Protein AF-A0A2N0M321-F1 (afdb_monomer_lite)

Radius of gyration: 11.75 Å; chains: 1; bounding box: 24×26×32 Å

Sequence (75 aa):
MAHELFHAFGAVAPCATNYASDHAAHVDDDPNDLMYSGGRFGIPIELDERRDDYFDHKIPGCVDTADSLYLEPRC

Foldseek 3Di:
DVLVVLVVLPAFFPLFPQQDPVQHRAGDDALLESRHPDPHRDPPRDHCVVQRTAAPHDRPPGHHSVPGCVNDVDD

Structure (mmCIF, N/CA/C/O backbone):
data_AF-A0A2N0M321-F1
#
_entry.id   AF-A0A2N0M321-F1
#
loop_
_atom_site.group_PDB
_atom_site.id
_atom_site.type_symbol
_atom_site.label_atom_id
_atom_site.label_alt_id
_atom_site.label_comp_id
_atom_site.label_asym_id
_atom_site.label_entity_id
_atom_site.label_seq_id
_atom_site.pdbx_PDB_ins_code
_atom_site.Cartn_x
_atom_site.Cartn_y
_atom_site.Cartn_z
_atom_site.occupancy
_atom_site.B_iso_or_equiv
_atom_site.auth_seq_id
_atom_site.auth_comp_id
_atom_site.auth_asym_id
_atom_site.auth_atom_id
_atom_site.pdbx_PDB_model_num
ATOM 1 N N . MET A 1 1 ? -5.878 -8.974 -10.480 1.00 81.88 1 MET A N 1
ATOM 2 C CA . MET A 1 1 ? -6.904 -9.416 -9.506 1.00 81.88 1 MET A CA 1
ATOM 3 C C . MET A 1 1 ? -6.535 -9.009 -8.088 1.00 81.88 1 MET A C 1
ATOM 5 O O . MET A 1 1 ? -7.311 -8.269 -7.513 1.00 81.88 1 MET A O 1
ATOM 9 N N . ALA A 1 2 ? -5.389 -9.433 -7.534 1.00 92.50 2 ALA A N 1
ATOM 10 C CA . ALA A 1 2 ? -4.971 -9.015 -6.186 1.00 92.50 2 ALA A CA 1
ATOM 11 C C . ALA A 1 2 ? -4.867 -7.482 -6.040 1.00 92.50 2 ALA A C 1
ATOM 13 O O . ALA A 1 2 ? -5.454 -6.942 -5.118 1.00 92.50 2 ALA A O 1
ATOM 14 N N . HIS A 1 3 ? -4.247 -6.797 -7.007 1.00 95.38 3 HIS A N 1
ATOM 15 C CA . HIS A 1 3 ? -4.163 -5.328 -7.078 1.00 95.38 3 HIS A CA 1
ATOM 16 C C . HIS A 1 3 ? -5.519 -4.631 -6.835 1.00 95.38 3 HIS A C 1
ATOM 18 O O . HIS A 1 3 ? -5.699 -3.880 -5.886 1.00 95.38 3 HIS A O 1
ATOM 24 N N . GLU A 1 4 ? -6.534 -4.994 -7.620 1.00 95.19 4 GLU A N 1
ATOM 25 C CA . GLU A 1 4 ? 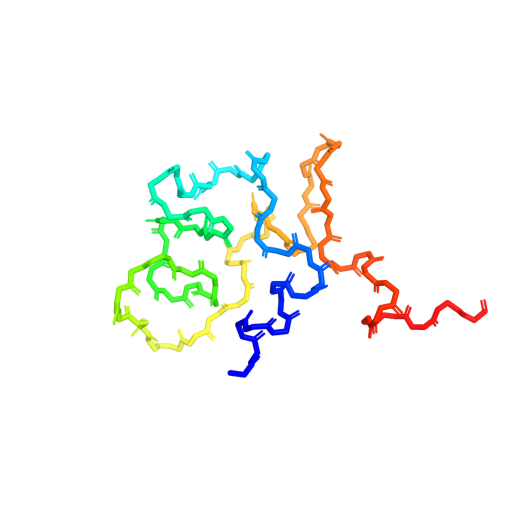-7.880 -4.415 -7.495 1.00 95.19 4 GLU A CA 1
ATOM 26 C C . GLU A 1 4 ? -8.594 -4.784 -6.184 1.00 95.19 4 GLU A C 1
ATOM 28 O O . GLU A 1 4 ? -9.419 -4.024 -5.679 1.00 95.19 4 GLU A O 1
ATOM 33 N N . LEU A 1 5 ? -8.306 -5.960 -5.614 1.00 94.19 5 LEU A N 1
ATOM 34 C CA . LEU A 1 5 ? -8.831 -6.332 -4.297 1.00 94.19 5 LEU A CA 1
ATOM 35 C C . LEU A 1 5 ? -8.233 -5.446 -3.204 1.00 94.19 5 LEU A C 1
ATOM 37 O O . LEU A 1 5 ? -8.957 -5.020 -2.312 1.00 94.19 5 LEU A O 1
ATOM 41 N N . PHE A 1 6 ? -6.948 -5.116 -3.305 1.00 95.06 6 PHE A N 1
ATOM 42 C CA . PHE A 1 6 ? -6.292 -4.196 -2.383 1.00 95.06 6 PHE A CA 1
ATOM 43 C C . PHE A 1 6 ? -6.865 -2.778 -2.480 1.00 95.06 6 PHE A C 1
ATOM 45 O O . PHE A 1 6 ? -7.120 -2.174 -1.437 1.00 95.06 6 PHE A O 1
ATOM 52 N N . HIS A 1 7 ? -7.232 -2.307 -3.678 1.00 95.44 7 HIS A N 1
ATOM 53 C CA . HIS A 1 7 ? -8.053 -1.096 -3.809 1.00 95.44 7 HIS A CA 1
ATOM 54 C C . HIS A 1 7 ? -9.372 -1.186 -3.038 1.00 95.44 7 HIS A C 1
ATOM 56 O O . HIS A 1 7 ? -9.726 -0.269 -2.296 1.00 95.44 7 HIS A O 1
ATOM 62 N N . ALA A 1 8 ? -10.097 -2.301 -3.160 1.00 92.38 8 ALA A N 1
ATOM 63 C CA . ALA A 1 8 ? -11.349 -2.498 -2.430 1.00 92.38 8 ALA A CA 1
ATOM 64 C C . ALA A 1 8 ? -11.151 -2.571 -0.904 1.00 92.38 8 ALA A C 1
ATOM 66 O O . ALA A 1 8 ? -12.066 -2.235 -0.149 1.00 92.38 8 ALA A O 1
ATOM 67 N N . PHE A 1 9 ? -9.973 -2.999 -0.447 1.00 92.44 9 PHE A N 1
ATOM 68 C CA . PHE A 1 9 ? -9.629 -3.091 0.970 1.00 92.44 9 PHE A CA 1
ATOM 69 C C . PHE A 1 9 ? -9.084 -1.787 1.561 1.00 92.44 9 PHE A C 1
ATOM 71 O O . PHE A 1 9 ? -8.987 -1.702 2.783 1.00 92.44 9 PHE A O 1
ATOM 78 N N . GLY A 1 10 ? -8.821 -0.769 0.734 1.00 91.12 10 GLY A N 1
ATOM 79 C CA . GLY A 1 10 ? -8.431 0.573 1.174 1.00 91.12 10 GLY A CA 1
ATOM 80 C C . GLY A 1 10 ? -7.036 1.029 0.740 1.00 91.12 10 GLY A C 1
ATOM 81 O O . GLY A 1 10 ? -6.664 2.157 1.060 1.00 91.12 10 GLY A O 1
ATOM 82 N N . ALA A 1 11 ? -6.284 0.210 -0.001 1.00 95.06 11 ALA A N 1
ATOM 83 C CA . ALA A 1 11 ? -4.971 0.580 -0.518 1.00 95.06 11 ALA A CA 1
ATOM 84 C C . ALA A 1 11 ? -5.068 1.416 -1.813 1.00 95.06 11 ALA A C 1
ATOM 86 O O . ALA A 1 11 ? -5.877 1.142 -2.696 1.00 95.06 11 ALA A O 1
ATOM 87 N N . VAL A 1 12 ? -4.232 2.419 -2.040 1.00 96.81 12 VAL A N 1
ATOM 88 C CA . VAL A 1 12 ? -3.269 3.044 -1.123 1.00 96.81 12 VAL A CA 1
ATOM 89 C C . VAL A 1 12 ? -3.886 4.332 -0.577 1.00 96.81 12 VAL A C 1
ATOM 91 O O . VAL A 1 12 ? -4.424 5.144 -1.334 1.00 96.81 12 VAL A O 1
ATOM 94 N N . ALA A 1 13 ? -3.827 4.548 0.735 1.00 95.69 13 ALA A N 1
ATOM 95 C CA . ALA A 1 13 ? -4.335 5.781 1.324 1.00 95.69 13 ALA A CA 1
ATOM 96 C C . ALA A 1 13 ? -3.384 6.969 1.030 1.00 95.69 13 ALA A C 1
ATOM 98 O O . ALA A 1 13 ? -2.170 6.784 1.041 1.00 95.69 13 ALA A O 1
ATOM 99 N N . PRO A 1 14 ? -3.879 8.217 0.862 1.00 95.94 14 PRO A N 1
ATOM 100 C CA . PRO A 1 14 ? -3.039 9.396 0.576 1.00 95.94 14 PRO A CA 1
ATOM 101 C C . PRO A 1 14 ? -1.978 9.755 1.629 1.00 95.94 14 PRO A C 1
ATOM 103 O O . PRO A 1 14 ? -1.195 10.675 1.425 1.00 95.94 14 PRO A O 1
ATOM 106 N N . CYS A 1 15 ? -2.012 9.094 2.784 1.00 95.88 15 CYS A N 1
ATOM 107 C CA . CYS A 1 15 ? -1.062 9.251 3.880 1.00 95.88 15 CYS A CA 1
ATOM 108 C C . CYS A 1 15 ? 0.122 8.276 3.818 1.00 95.88 15 CYS A C 1
ATOM 110 O O . CYS A 1 15 ? 1.001 8.381 4.673 1.00 95.88 15 CYS A O 1
ATOM 112 N N . ALA A 1 16 ? 0.131 7.345 2.859 1.00 96.75 16 ALA A N 1
ATOM 113 C CA . ALA A 1 16 ? 1.251 6.444 2.611 1.00 96.75 16 ALA A CA 1
ATOM 114 C C . ALA A 1 16 ? 2.532 7.225 2.277 1.00 96.75 16 ALA A C 1
ATOM 116 O O . ALA A 1 16 ? 2.472 8.343 1.753 1.00 96.75 16 ALA A O 1
ATOM 117 N N . THR A 1 17 ? 3.688 6.643 2.593 1.00 96.31 17 THR A N 1
ATOM 118 C CA . THR A 1 17 ? 4.993 7.305 2.471 1.00 96.31 17 THR A CA 1
ATOM 119 C C . THR A 1 17 ? 5.332 7.610 1.013 1.00 96.31 17 THR A C 1
ATOM 121 O O . THR A 1 17 ? 5.769 8.721 0.706 1.00 96.31 17 THR A O 1
ATOM 124 N N . ASN A 1 18 ? 5.072 6.652 0.125 1.00 96.75 18 ASN A N 1
ATOM 125 C CA . ASN A 1 18 ? 5.398 6.687 -1.298 1.00 96.75 18 ASN A CA 1
ATOM 126 C C . ASN A 1 18 ? 4.151 6.880 -2.173 1.00 96.75 18 ASN A C 1
ATOM 128 O O . ASN A 1 18 ? 4.087 6.400 -3.302 1.00 96.75 18 ASN A O 1
ATOM 132 N N . TYR A 1 19 ? 3.123 7.561 -1.654 1.00 97.12 19 TYR A N 1
ATOM 133 C CA . TYR A 1 19 ? 1.878 7.791 -2.386 1.00 97.12 19 TYR A CA 1
ATOM 134 C C . TYR A 1 19 ? 2.116 8.531 -3.714 1.00 97.12 19 TYR A C 1
ATOM 136 O O . TYR A 1 19 ? 2.540 9.693 -3.737 1.00 97.12 19 TYR A O 1
ATOM 144 N N . ALA A 1 20 ? 1.734 7.896 -4.822 1.00 96.38 20 ALA A N 1
ATOM 145 C CA . ALA A 1 20 ? 1.854 8.446 -6.165 1.00 96.38 20 ALA A CA 1
ATOM 146 C C . ALA A 1 20 ? 0.816 9.560 -6.389 1.00 96.38 20 ALA A C 1
ATOM 148 O O . ALA A 1 20 ? -0.353 9.330 -6.704 1.00 96.38 20 ALA A O 1
ATOM 149 N N . SER A 1 21 ? 1.235 10.815 -6.217 1.00 90.00 21 SER A N 1
ATOM 150 C CA . SER A 1 21 ? 0.331 11.974 -6.309 1.00 90.00 21 SER A CA 1
ATOM 151 C C . SER A 1 21 ? -0.306 12.187 -7.695 1.00 90.00 21 SER A C 1
ATOM 153 O O . SER A 1 21 ? -1.367 12.808 -7.789 1.00 90.00 21 SER A O 1
ATOM 155 N N . ASP A 1 22 ? 0.310 11.668 -8.759 1.00 92.50 22 ASP A N 1
ATOM 156 C CA . ASP A 1 22 ? -0.177 11.723 -10.141 1.00 92.50 22 ASP A CA 1
ATOM 157 C C . ASP A 1 22 ? -1.025 10.498 -10.542 1.00 92.50 22 ASP A C 1
ATOM 159 O O . ASP A 1 22 ? -1.783 10.572 -11.512 1.00 92.50 22 ASP A O 1
ATOM 163 N N . HIS A 1 23 ? -0.972 9.416 -9.758 1.00 91.12 23 HIS A N 1
ATOM 164 C CA . HIS A 1 23 ? -1.742 8.183 -9.925 1.00 91.12 23 HIS A CA 1
ATOM 165 C C . HIS A 1 23 ? -2.375 7.798 -8.589 1.00 91.12 23 HIS A C 1
ATOM 167 O O . HIS A 1 23 ? -1.854 6.983 -7.832 1.00 91.12 23 HIS A O 1
ATOM 173 N N . ALA A 1 24 ? -3.525 8.405 -8.293 1.00 92.12 24 ALA A N 1
ATOM 174 C CA . ALA A 1 24 ? -4.190 8.216 -7.010 1.00 92.12 24 ALA A CA 1
ATOM 175 C C . ALA A 1 24 ? -4.383 6.730 -6.653 1.00 92.12 24 ALA A C 1
ATOM 177 O O . ALA A 1 24 ? -4.661 5.902 -7.522 1.00 92.12 24 ALA A O 1
ATOM 178 N N . ALA A 1 25 ? -4.278 6.429 -5.358 1.00 95.31 25 ALA A N 1
ATOM 179 C CA . ALA A 1 25 ? -4.364 5.084 -4.785 1.00 95.31 25 ALA A CA 1
ATOM 180 C C . ALA A 1 25 ? -3.234 4.103 -5.166 1.00 95.31 25 ALA A C 1
ATOM 182 O O . ALA A 1 25 ? -3.426 2.900 -5.015 1.00 95.31 25 ALA A O 1
ATOM 183 N N . HIS A 1 26 ? -2.069 4.598 -5.593 1.00 97.75 26 HIS A N 1
ATOM 184 C CA . HIS A 1 26 ? -0.886 3.793 -5.927 1.00 97.75 26 HIS A CA 1
ATOM 185 C C . HIS A 1 26 ? 0.377 4.296 -5.209 1.00 97.75 26 HIS A C 1
ATOM 187 O O . HIS A 1 26 ? 0.363 5.381 -4.621 1.00 97.75 26 HIS A O 1
ATOM 193 N N . VAL A 1 27 ? 1.465 3.525 -5.303 1.00 97.25 27 VAL A N 1
ATOM 194 C CA . VAL A 1 27 ? 2.831 3.918 -4.904 1.00 97.25 27 VAL A CA 1
ATOM 195 C C . VAL A 1 27 ? 3.752 4.095 -6.119 1.00 97.25 27 VAL A C 1
ATOM 197 O O . VAL A 1 27 ? 3.429 3.625 -7.215 1.00 97.25 27 VAL A O 1
ATOM 200 N N . ASP A 1 28 ? 4.872 4.805 -5.981 1.00 95.56 28 ASP A N 1
ATOM 201 C CA . ASP A 1 28 ? 5.800 5.087 -7.093 1.00 95.56 28 ASP A CA 1
ATOM 202 C C . ASP A 1 28 ? 7.282 4.750 -6.837 1.00 95.56 28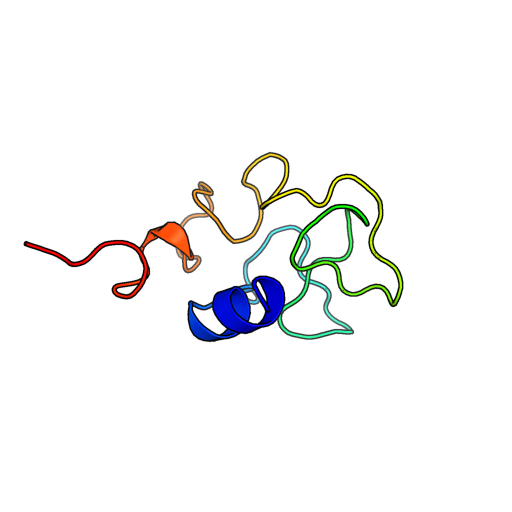 ASP A C 1
ATOM 204 O O . ASP A 1 28 ? 8.115 4.985 -7.721 1.00 95.56 28 ASP A O 1
ATOM 208 N N . ASP A 1 29 ? 7.620 4.138 -5.701 1.00 95.31 29 ASP A N 1
ATOM 209 C CA . ASP A 1 29 ? 9.005 3.889 -5.288 1.00 95.31 29 ASP A CA 1
ATOM 210 C C . ASP A 1 29 ? 9.570 2.527 -5.730 1.00 95.31 29 ASP A C 1
ATOM 212 O O . ASP A 1 29 ? 10.742 2.469 -6.116 1.00 95.31 29 ASP A O 1
ATOM 216 N N . ASP A 1 30 ? 8.761 1.459 -5.745 1.00 95.44 30 ASP A N 1
ATOM 217 C CA . ASP A 1 30 ? 9.185 0.118 -6.176 1.00 95.44 30 ASP A CA 1
ATOM 218 C C . ASP A 1 30 ? 8.310 -0.473 -7.305 1.00 95.44 30 ASP A C 1
ATOM 220 O O . ASP A 1 30 ? 7.118 -0.721 -7.110 1.00 95.44 30 ASP A O 1
ATOM 224 N N . PRO A 1 31 ? 8.879 -0.786 -8.491 1.00 96.19 31 PRO A N 1
ATOM 225 C CA . PRO A 1 31 ? 8.154 -1.464 -9.565 1.00 96.19 31 PRO A CA 1
ATOM 226 C C . PRO A 1 31 ? 7.696 -2.896 -9.254 1.00 96.19 31 PRO A C 1
ATOM 228 O O . PRO A 1 31 ? 6.896 -3.443 -10.022 1.00 96.19 31 PRO A O 1
ATOM 231 N N . ASN A 1 32 ? 8.214 -3.538 -8.207 1.00 96.75 32 ASN A N 1
ATOM 232 C CA . ASN A 1 32 ? 7.742 -4.851 -7.767 1.00 96.75 32 ASN A CA 1
ATOM 233 C C . ASN A 1 32 ? 6.541 -4.763 -6.816 1.00 96.75 32 ASN A C 1
ATOM 235 O O . ASN A 1 32 ? 5.892 -5.790 -6.603 1.00 96.75 32 ASN A O 1
ATOM 239 N N . ASP A 1 33 ? 6.209 -3.581 -6.288 1.00 97.06 33 ASP A N 1
ATOM 240 C CA . ASP A 1 33 ? 5.083 -3.427 -5.373 1.00 97.06 33 ASP A CA 1
ATOM 241 C C . ASP A 1 33 ? 3.754 -3.742 -6.073 1.00 97.06 33 ASP A C 1
ATOM 243 O O . ASP A 1 33 ? 3.478 -3.300 -7.196 1.00 97.06 33 ASP A O 1
ATOM 247 N N . LEU A 1 34 ? 2.895 -4.506 -5.395 1.00 96.69 34 LEU A N 1
ATOM 248 C CA . LEU A 1 34 ? 1.559 -4.840 -5.868 1.00 96.69 34 LEU A CA 1
ATOM 249 C C . LEU A 1 34 ? 0.757 -3.603 -6.290 1.00 96.69 34 LEU A C 1
ATOM 251 O O . LEU A 1 34 ? -0.001 -3.715 -7.249 1.00 96.69 34 LEU A O 1
ATOM 255 N N . MET A 1 35 ? 0.912 -2.464 -5.613 1.00 97.31 35 MET A N 1
ATOM 256 C CA . MET A 1 35 ? 0.189 -1.209 -5.846 1.00 97.31 35 MET A CA 1
ATOM 257 C C . MET A 1 35 ? 1.006 -0.171 -6.626 1.00 97.31 35 MET A C 1
ATOM 259 O O . MET A 1 35 ? 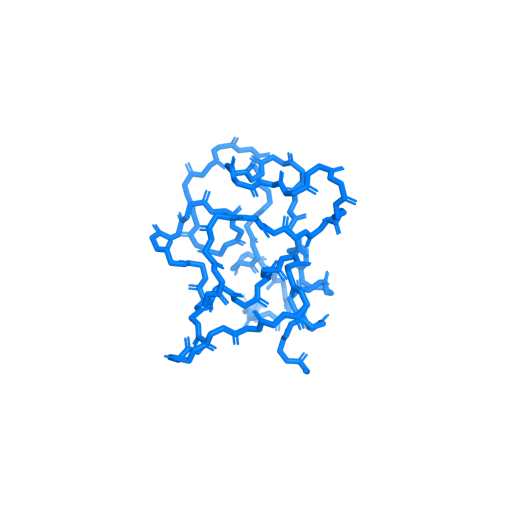0.669 1.014 -6.612 1.00 97.31 35 MET A O 1
ATOM 263 N N . TYR A 1 36 ? 2.058 -0.592 -7.329 1.00 97.31 36 TYR A N 1
ATOM 264 C CA . TYR A 1 36 ? 2.871 0.302 -8.146 1.00 97.31 36 TYR A CA 1
ATOM 265 C C . TYR A 1 36 ? 2.056 1.003 -9.247 1.00 97.31 36 TYR A C 1
ATOM 267 O O . TYR A 1 36 ? 1.271 0.383 -9.966 1.00 97.31 36 TYR A O 1
ATOM 275 N N . SER A 1 37 ? 2.270 2.308 -9.400 1.00 96.44 37 SER A N 1
ATOM 276 C CA . SER A 1 37 ? 1.587 3.190 -10.360 1.00 96.44 37 SER A CA 1
ATOM 277 C C . SER A 1 37 ? 2.053 3.021 -11.810 1.00 96.44 37 SER A C 1
ATOM 279 O O . SER A 1 37 ? 1.383 3.464 -12.747 1.00 96.44 37 SER A O 1
ATOM 281 N N . GLY A 1 38 ? 3.215 2.403 -12.028 1.00 92.44 38 GLY A N 1
ATOM 282 C CA . GLY A 1 38 ? 3.803 2.284 -13.356 1.00 92.44 38 GLY A CA 1
ATOM 283 C C . GLY A 1 38 ? 3.145 1.214 -14.228 1.00 92.44 38 GLY A C 1
ATOM 284 O O . GLY A 1 38 ? 2.655 0.185 -13.776 1.00 92.44 38 GLY A O 1
ATOM 285 N N . GLY A 1 39 ? 3.212 1.407 -15.547 1.00 88.00 39 GLY A N 1
ATOM 286 C CA . GLY A 1 39 ? 2.570 0.511 -16.5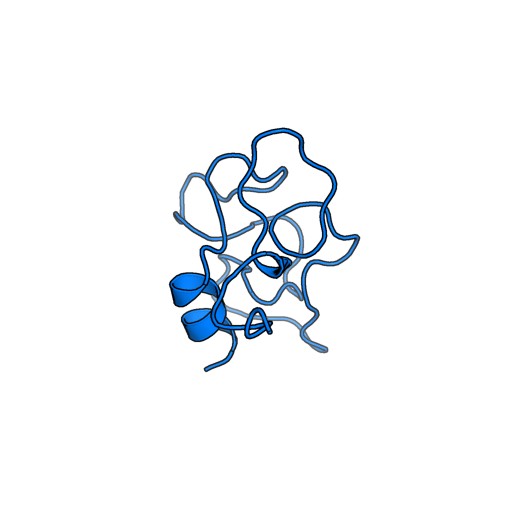20 1.00 88.00 39 GLY A CA 1
ATOM 287 C C . GLY A 1 39 ? 3.209 -0.878 -16.687 1.00 88.00 39 GLY A C 1
ATOM 288 O O . GLY A 1 39 ? 2.784 -1.637 -17.560 1.00 88.00 39 GLY A O 1
ATOM 289 N N . ARG A 1 40 ? 4.261 -1.208 -15.927 1.00 89.88 40 ARG A N 1
ATOM 290 C CA . ARG A 1 40 ? 4.922 -2.521 -15.937 1.00 89.88 40 ARG A CA 1
ATOM 291 C C . ARG A 1 40 ? 5.382 -2.887 -14.531 1.00 89.88 40 ARG A C 1
ATOM 293 O O . ARG A 1 40 ? 6.266 -2.223 -14.003 1.00 89.88 40 ARG A O 1
ATOM 300 N N . PHE A 1 41 ? 4.842 -3.983 -14.009 1.00 90.62 41 PHE A N 1
ATOM 301 C CA . PHE A 1 41 ? 5.338 -4.614 -12.790 1.00 90.62 41 PHE A CA 1
ATOM 302 C C . PHE A 1 41 ? 6.655 -5.342 -13.051 1.00 90.62 41 PHE A C 1
ATOM 304 O O . PHE A 1 41 ? 6.861 -5.915 -14.132 1.00 90.62 41 PHE A O 1
ATOM 311 N N . GLY A 1 42 ? 7.528 -5.342 -12.053 1.00 91.19 42 GLY A N 1
ATOM 312 C CA . GLY A 1 42 ? 8.662 -6.248 -12.014 1.00 91.19 42 GLY A CA 1
ATOM 313 C C . GLY A 1 42 ? 8.273 -7.649 -11.521 1.00 91.19 42 GLY A C 1
ATOM 314 O O . GLY A 1 42 ? 7.095 -8.002 -11.418 1.00 91.19 42 GLY A O 1
ATOM 315 N N . ILE A 1 43 ? 9.279 -8.513 -11.362 1.00 91.62 43 ILE A N 1
ATOM 316 C CA . ILE A 1 43 ? 9.106 -9.928 -11.010 1.00 91.62 43 ILE A CA 1
ATOM 317 C C . ILE A 1 43 ? 10.205 -10.305 -10.001 1.00 91.62 43 ILE A C 1
ATOM 319 O O . ILE A 1 43 ? 11.383 -10.180 -10.350 1.00 91.62 43 ILE A O 1
ATOM 323 N N . PRO A 1 44 ? 9.861 -10.847 -8.818 1.00 92.81 44 PRO A N 1
AT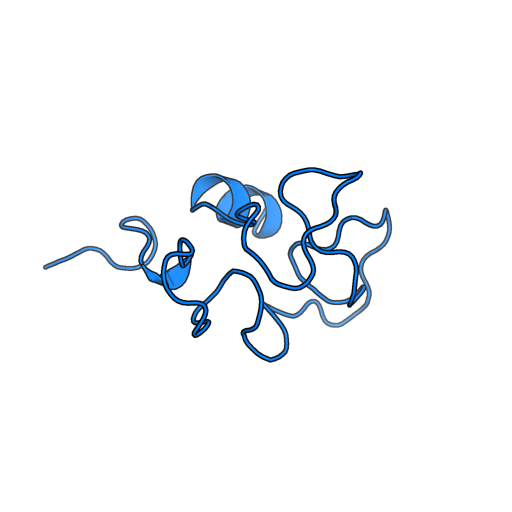OM 324 C CA . PRO A 1 44 ? 8.505 -11.169 -8.360 1.00 92.81 44 PRO A CA 1
ATOM 325 C C . PRO A 1 44 ? 7.676 -9.918 -8.028 1.00 92.81 44 PRO A C 1
ATOM 327 O O . PRO A 1 44 ? 8.227 -8.844 -7.848 1.00 92.81 44 PRO A O 1
ATOM 330 N N . ILE A 1 45 ? 6.351 -10.078 -7.975 1.00 95.12 45 ILE A N 1
ATOM 331 C CA . ILE A 1 45 ? 5.467 -9.067 -7.380 1.00 95.12 45 ILE A CA 1
ATOM 332 C C . ILE A 1 45 ? 5.483 -9.283 -5.868 1.00 95.12 45 ILE A C 1
ATOM 334 O O . ILE A 1 45 ? 5.310 -10.421 -5.414 1.00 95.12 45 ILE A O 1
ATOM 338 N N . GLU A 1 46 ? 5.662 -8.206 -5.118 1.00 95.88 46 GLU A N 1
ATOM 339 C CA . GLU A 1 46 ? 5.768 -8.190 -3.663 1.00 95.88 46 GLU A CA 1
ATOM 340 C C . GLU A 1 46 ? 4.634 -7.362 -3.049 1.00 95.88 46 GLU A C 1
ATOM 342 O O . GLU A 1 46 ? 3.999 -6.545 -3.713 1.00 95.88 46 GLU A O 1
ATOM 347 N N . LEU A 1 47 ? 4.308 -7.647 -1.790 1.00 95.81 47 LEU A N 1
ATOM 348 C CA . LEU A 1 47 ? 3.250 -6.951 -1.065 1.00 95.81 47 LEU A CA 1
ATOM 349 C C . LEU A 1 47 ? 3.891 -5.983 -0.072 1.00 95.81 47 LEU A C 1
ATOM 351 O O . LEU A 1 47 ? 4.418 -6.467 0.930 1.00 95.81 47 LEU A O 1
ATOM 355 N N . ASP A 1 48 ? 3.802 -4.679 -0.358 1.00 95.62 48 ASP A N 1
ATOM 356 C CA . ASP A 1 48 ? 4.298 -3.570 0.475 1.00 95.62 48 ASP A CA 1
ATOM 357 C C . ASP A 1 48 ? 5.708 -3.854 1.017 1.00 95.62 48 ASP A C 1
ATOM 359 O O . ASP A 1 48 ? 5.901 -4.227 2.185 1.00 95.62 48 ASP A O 1
ATOM 363 N N . GLU A 1 49 ? 6.707 -3.798 0.128 1.00 93.19 49 GLU A N 1
ATOM 364 C CA . GLU A 1 49 ? 8.085 -4.113 0.504 1.00 93.19 49 GLU A CA 1
ATOM 365 C C . GLU A 1 49 ? 8.549 -3.136 1.593 1.00 93.19 49 GLU A C 1
ATOM 367 O O . GLU A 1 49 ? 8.651 -1.941 1.363 1.00 93.19 49 GLU A O 1
ATOM 372 N N . ARG A 1 50 ? 8.921 -3.674 2.766 1.00 94.12 50 ARG A N 1
ATOM 373 C CA . ARG A 1 50 ? 9.277 -2.950 4.012 1.00 94.12 50 ARG A CA 1
ATOM 374 C C . ARG A 1 50 ? 8.090 -2.513 4.874 1.00 94.12 50 ARG A C 1
ATOM 376 O O . ARG A 1 50 ? 8.344 -2.165 6.033 1.00 94.12 50 ARG A O 1
ATOM 383 N N . ARG A 1 51 ? 6.846 -2.663 4.407 1.00 96.25 51 ARG A N 1
ATOM 384 C CA . ARG A 1 51 ? 5.617 -2.308 5.139 1.00 96.25 51 ARG A CA 1
ATOM 385 C C . ARG A 1 51 ? 5.610 -0.836 5.538 1.00 96.25 51 ARG A C 1
ATOM 387 O O . ARG A 1 51 ? 5.509 -0.498 6.726 1.00 96.25 51 ARG A O 1
ATOM 394 N N . ASP A 1 52 ? 5.826 0.040 4.568 1.00 96.19 52 ASP A N 1
ATOM 395 C CA . ASP A 1 52 ? 5.926 1.483 4.776 1.00 96.19 52 ASP A CA 1
ATOM 396 C C . ASP A 1 52 ? 4.825 2.290 4.083 1.00 96.19 52 ASP A C 1
ATOM 398 O O . ASP A 1 52 ? 4.796 3.511 4.278 1.00 96.19 52 ASP A O 1
ATOM 402 N N . ASP A 1 53 ? 3.864 1.631 3.418 1.00 96.81 53 ASP A N 1
ATOM 403 C CA . ASP A 1 53 ? 2.809 2.319 2.672 1.00 96.81 53 ASP A CA 1
ATOM 404 C C . ASP A 1 53 ? 1.364 1.975 3.059 1.00 96.81 53 ASP A C 1
ATOM 406 O O . ASP A 1 53 ? 0.614 2.884 3.428 1.00 96.81 53 ASP A O 1
ATOM 410 N N . TYR A 1 54 ? 0.927 0.718 2.945 1.00 96.62 54 TYR A N 1
ATOM 411 C CA . TYR A 1 54 ? -0.506 0.382 2.996 1.00 96.62 54 TYR A CA 1
ATOM 412 C C . TYR A 1 54 ? -0.868 -0.963 3.638 1.00 96.62 54 TYR A C 1
ATOM 414 O O . TYR A 1 54 ? -2.060 -1.197 3.851 1.00 96.62 54 TYR A O 1
ATOM 422 N N . PHE A 1 55 ? 0.081 -1.849 3.944 1.00 96.50 55 PHE A N 1
ATOM 423 C CA . PHE A 1 55 ? -0.177 -3.181 4.497 1.00 96.50 55 PHE A CA 1
ATOM 424 C C . PHE A 1 55 ? 0.756 -3.551 5.669 1.00 96.50 55 PHE A C 1
ATOM 426 O O . PHE A 1 55 ? 1.953 -3.776 5.497 1.00 96.50 55 PHE A O 1
ATOM 433 N N . ASP A 1 56 ? 0.175 -3.713 6.863 1.00 95.44 56 ASP A N 1
ATOM 434 C CA . ASP A 1 56 ? 0.857 -3.978 8.145 1.00 95.44 56 ASP A CA 1
ATOM 435 C C . ASP A 1 56 ? 2.008 -2.994 8.420 1.00 95.44 56 ASP A C 1
ATOM 437 O O . ASP A 1 56 ? 3.112 -3.356 8.851 1.00 95.44 56 ASP A O 1
ATOM 441 N N . HIS A 1 57 ? 1.745 -1.726 8.122 1.00 95.25 57 HIS A N 1
ATOM 442 C CA . HIS A 1 57 ? 2.677 -0.626 8.284 1.00 95.25 57 HIS A CA 1
ATOM 443 C C . HIS A 1 57 ? 2.515 0.020 9.669 1.00 95.25 57 HIS A C 1
ATOM 445 O O . HIS A 1 57 ? 1.643 -0.305 10.473 1.00 95.25 57 HIS A O 1
ATOM 451 N N . LYS A 1 58 ? 3.399 0.966 10.004 1.00 94.94 58 LYS A N 1
ATOM 452 C CA . LYS A 1 58 ? 3.392 1.652 11.316 1.00 94.94 58 LYS A CA 1
ATOM 453 C C . LYS A 1 58 ? 3.167 3.154 11.206 1.00 94.94 58 LYS A C 1
ATOM 455 O O . LYS A 1 58 ? 3.678 3.909 12.032 1.00 94.94 58 LYS A O 1
ATOM 460 N N . ILE A 1 59 ? 2.416 3.588 10.193 1.00 95.69 59 ILE A N 1
ATOM 461 C CA . ILE A 1 59 ? 2.137 5.010 9.940 1.00 95.69 59 ILE A CA 1
ATOM 462 C C . ILE A 1 59 ? 0.957 5.444 10.824 1.00 95.69 59 ILE A C 1
ATOM 464 O O . ILE A 1 59 ? -0.179 5.038 10.567 1.00 95.69 59 ILE A O 1
ATOM 468 N N . PRO A 1 60 ? 1.175 6.270 11.866 1.00 94.38 60 PRO A N 1
ATOM 469 C CA . PRO A 1 60 ? 0.108 6.628 12.791 1.00 94.38 60 PRO A CA 1
ATOM 470 C C . PRO A 1 60 ? -0.988 7.440 12.098 1.00 94.38 60 PRO A C 1
ATOM 472 O O . PRO A 1 60 ? -0.718 8.474 11.490 1.00 94.38 60 PRO A O 1
ATOM 475 N N . GLY A 1 61 ? -2.239 6.998 12.242 1.00 93.56 61 GLY A N 1
ATOM 476 C CA . GLY A 1 61 ? -3.400 7.694 11.682 1.00 93.56 61 GLY A CA 1
ATOM 477 C C . GLY A 1 61 ? -3.620 7.474 10.184 1.00 93.56 61 GLY A C 1
ATOM 478 O O . GLY A 1 61 ? -4.497 8.124 9.618 1.00 93.56 61 GLY A O 1
ATOM 479 N N . CYS A 1 62 ? -2.865 6.569 9.558 1.00 95.25 62 CYS A N 1
ATOM 480 C CA . CYS A 1 62 ? -3.122 6.108 8.201 1.00 95.25 62 CYS A CA 1
ATOM 481 C C . CYS A 1 62 ? -3.884 4.776 8.234 1.00 95.25 62 CYS A C 1
ATOM 483 O O . CYS A 1 62 ? -3.753 4.012 9.189 1.00 95.25 62 CYS A O 1
ATOM 485 N N . VAL A 1 63 ? -4.745 4.546 7.241 1.00 92.62 63 VAL A N 1
ATOM 486 C CA . VAL A 1 63 ? -5.525 3.306 7.147 1.00 92.62 63 VAL A CA 1
ATOM 487 C C . VAL A 1 63 ? -4.592 2.179 6.745 1.00 92.62 63 VAL A C 1
ATOM 489 O O . VAL A 1 63 ? -3.959 2.275 5.699 1.00 92.62 63 VAL A O 1
ATOM 492 N N . ASP A 1 64 ? -4.581 1.117 7.543 1.00 94.50 64 ASP A N 1
ATOM 493 C CA . ASP A 1 64 ? -3.862 -0.104 7.219 1.00 94.50 64 ASP A CA 1
ATOM 494 C C . ASP A 1 64 ? -4.807 -1.109 6.556 1.00 94.50 64 ASP A C 1
ATOM 496 O O . ASP A 1 64 ? -5.874 -1.440 7.081 1.00 94.50 64 ASP A O 1
ATOM 500 N N . THR A 1 65 ? -4.419 -1.610 5.387 1.00 94.56 65 THR A N 1
ATOM 501 C CA . THR A 1 65 ? -5.196 -2.609 4.650 1.00 94.56 65 THR A CA 1
ATOM 502 C C . THR A 1 65 ? -5.313 -3.914 5.435 1.00 94.56 65 THR A C 1
ATOM 504 O O . THR A 1 65 ? -6.331 -4.596 5.313 1.00 94.56 65 THR A O 1
ATOM 507 N N . ALA A 1 66 ? -4.328 -4.249 6.274 1.00 92.88 66 ALA A N 1
ATOM 508 C CA . ALA A 1 66 ? -4.368 -5.423 7.142 1.00 92.88 66 ALA A CA 1
ATOM 509 C C . ALA A 1 66 ? -5.533 -5.372 8.152 1.00 92.88 66 ALA A C 1
ATOM 511 O O . ALA A 1 66 ? -6.068 -6.419 8.509 1.00 92.88 66 ALA A O 1
ATOM 512 N N . ASP A 1 67 ? -6.003 -4.177 8.530 1.00 90.69 67 ASP A N 1
ATOM 513 C CA . ASP A 1 67 ? -7.156 -3.988 9.425 1.00 90.69 67 ASP A CA 1
ATOM 514 C C . ASP A 1 67 ? -8.518 -4.139 8.714 1.00 90.69 67 ASP A C 1
ATOM 516 O O . ASP A 1 67 ? -9.584 -3.996 9.332 1.00 90.69 67 ASP A O 1
ATOM 520 N N . SER A 1 68 ? -8.518 -4.415 7.406 1.00 88.62 68 SER A N 1
ATOM 521 C CA . SER A 1 68 ? -9.737 -4.569 6.618 1.00 88.62 68 SER A CA 1
ATOM 522 C C . SER A 1 68 ? -10.571 -5.763 7.091 1.00 88.62 68 SER A C 1
ATOM 524 O O . SER A 1 68 ? -10.111 -6.905 7.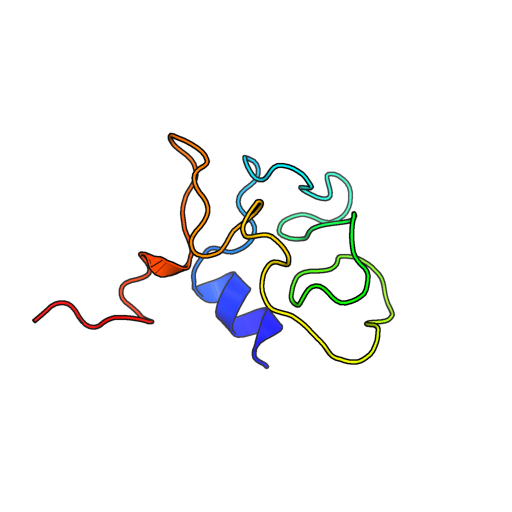127 1.00 88.62 68 SER A O 1
ATOM 526 N N . LEU A 1 69 ? -11.862 -5.522 7.352 1.00 86.94 69 LEU A N 1
ATOM 527 C CA . LEU A 1 69 ? -12.829 -6.551 7.774 1.00 86.94 69 LEU A CA 1
ATOM 528 C C . LEU A 1 69 ? -13.009 -7.688 6.752 1.00 86.94 69 LEU A C 1
ATOM 530 O O . LEU A 1 69 ? -13.619 -8.709 7.065 1.00 86.94 69 LEU A O 1
ATOM 534 N N . TYR A 1 70 ? -12.528 -7.495 5.523 1.00 83.25 70 TYR A N 1
ATOM 535 C CA . TYR A 1 70 ? -12.566 -8.498 4.464 1.00 83.25 70 TYR A CA 1
ATOM 536 C C . TYR A 1 70 ? -11.380 -9.475 4.504 1.00 83.25 70 TYR A C 1
ATOM 538 O O . TYR A 1 70 ? -11.487 -10.547 3.910 1.00 83.25 70 TYR A O 1
ATOM 546 N N . LEU A 1 71 ? -10.275 -9.127 5.178 1.00 80.19 71 LEU A N 1
ATOM 547 C CA . LEU A 1 71 ? -9.081 -9.974 5.303 1.00 80.19 71 LEU A CA 1
ATOM 548 C C . LEU A 1 71 ? -9.108 -10.818 6.576 1.00 80.19 71 LEU A C 1
ATOM 550 O O . LEU A 1 71 ? -8.848 -12.020 6.517 1.00 80.19 71 LEU A O 1
ATOM 554 N N . GLU A 1 72 ? -9.500 -10.219 7.698 1.00 68.69 72 GLU A N 1
ATOM 555 C CA . GLU A 1 72 ? -9.763 -10.945 8.937 1.00 68.69 72 GLU A CA 1
ATOM 556 C C . GLU A 1 72 ? -11.232 -10.788 9.349 1.00 68.69 72 GLU A C 1
ATOM 558 O O . GLU A 1 72 ? -11.656 -9.711 9.786 1.00 68.69 72 GLU A O 1
ATOM 563 N N . PRO A 1 73 ? -12.043 -11.860 9.255 1.00 58.19 73 PRO A N 1
ATOM 564 C CA . PRO A 1 73 ? -13.365 -11.843 9.847 1.00 58.19 73 PRO A CA 1
ATOM 565 C C . PRO A 1 73 ? -13.212 -11.775 11.369 1.00 58.19 73 PRO A C 1
ATOM 567 O O . PRO A 1 73 ? -12.741 -12.721 12.003 1.00 58.19 73 PRO A O 1
ATOM 570 N N . ARG A 1 74 ? -13.622 -10.651 11.965 1.00 58.31 74 ARG A N 1
ATOM 571 C CA . ARG A 1 74 ? -13.693 -10.509 13.424 1.00 58.31 74 ARG A CA 1
ATOM 572 C C . ARG A 1 74 ? -14.648 -11.575 13.979 1.00 58.31 74 ARG A C 1
ATOM 574 O O . ARG A 1 74 ? -15.834 -11.558 13.648 1.00 58.31 74 ARG A O 1
ATOM 581 N N . CYS A 1 75 ? -14.108 -12.507 14.767 1.00 55.12 75 CYS A N 1
ATOM 582 C CA . CYS A 1 75 ? -14.873 -13.479 15.554 1.00 55.12 75 CYS A CA 1
ATOM 583 C C . CYS A 1 75 ? -15.478 -12.825 16.800 1.00 55.12 75 CYS A C 1
ATOM 585 O O . CYS A 1 75 ? -14.820 -11.922 17.368 1.00 55.12 75 CYS A O 1
#

pLDDT: mean 92.08, std 8.41, range [55.12, 97.75]

Secondary structure (DSSP, 8-state):
-HHHHHHHHTPSPTTSTTB-TTSTT-B-S-TTBTTB-SSS--SS-BSSTTS-SSSS---TTSPPGGG-TTTS---